Protein AF-A0A480A0X5-F1 (afdb_monomer_lite)

Foldseek 3Di:
DDDDDPPDPDDPDDDPDDPVVVVVLCVVCVVVVHDSVVSVVVVVLLVVQVVVCVVVVHDPDPVSSVVSSVVVVVVVVVVD

Structure (mmCIF, N/CA/C/O backbone):
data_AF-A0A480A0X5-F1
#
_entry.id   AF-A0A480A0X5-F1
#
loop_
_atom_site.group_PDB
_atom_site.id
_atom_site.type_symbol
_atom_site.label_atom_id
_atom_site.label_alt_id
_atom_site.label_comp_id
_atom_site.label_asym_id
_atom_site.label_entity_id
_atom_site.label_seq_id
_atom_site.pdbx_PDB_ins_code
_atom_site.Cartn_x
_atom_site.Cartn_y
_atom_site.Cartn_z
_atom_site.occupancy
_atom_site.B_iso_or_equiv
_atom_site.auth_seq_id
_atom_site.auth_comp_id
_atom_site.auth_asym_id
_atom_site.auth_atom_id
_atom_site.pdbx_PDB_model_num
ATOM 1 N N . MET A 1 1 ? 37.720 6.691 -7.225 1.00 45.75 1 MET A N 1
ATOM 2 C CA . MET A 1 1 ? 36.807 6.669 -6.062 1.00 45.75 1 MET A CA 1
ATOM 3 C C . MET A 1 1 ? 35.558 5.887 -6.447 1.00 45.75 1 MET A C 1
ATOM 5 O O . MET A 1 1 ? 34.726 6.408 -7.178 1.00 45.75 1 MET A O 1
ATOM 9 N N . GLY A 1 2 ? 35.491 4.601 -6.090 1.00 52.97 2 GLY A N 1
ATOM 10 C CA . GLY A 1 2 ? 34.375 3.723 -6.461 1.00 52.97 2 GLY A CA 1
ATOM 11 C C . GLY A 1 2 ? 33.097 4.085 -5.706 1.00 52.97 2 GLY A C 1
ATOM 12 O O . GLY A 1 2 ? 33.152 4.408 -4.522 1.00 52.97 2 GLY A O 1
ATOM 13 N N . ARG A 1 3 ? 31.951 4.047 -6.396 1.00 51.31 3 ARG A N 1
ATOM 14 C CA . ARG A 1 3 ? 30.625 4.287 -5.809 1.00 51.31 3 ARG A CA 1
ATOM 15 C C . ARG A 1 3 ? 30.434 3.346 -4.608 1.00 51.31 3 ARG A C 1
ATOM 17 O O . ARG A 1 3 ? 30.594 2.137 -4.794 1.00 51.31 3 ARG A O 1
ATOM 24 N N . PRO A 1 4 ? 30.099 3.850 -3.407 1.00 57.75 4 PRO A N 1
ATOM 25 C CA . PRO A 1 4 ? 29.902 2.997 -2.243 1.00 57.75 4 PRO A CA 1
ATOM 26 C C . PRO A 1 4 ? 28.823 1.956 -2.556 1.00 57.75 4 PRO A C 1
ATOM 28 O O . PRO A 1 4 ? 27.718 2.299 -2.993 1.00 57.75 4 PRO A O 1
ATOM 31 N N . ARG A 1 5 ? 29.164 0.670 -2.390 1.00 52.62 5 ARG A N 1
ATOM 32 C CA . ARG A 1 5 ? 28.189 -0.420 -2.466 1.00 52.62 5 ARG A CA 1
ATOM 33 C C . ARG A 1 5 ? 27.163 -0.160 -1.370 1.00 52.62 5 ARG A C 1
ATOM 35 O O . ARG A 1 5 ? 27.505 -0.154 -0.193 1.00 52.62 5 ARG A O 1
ATOM 42 N N . ARG A 1 6 ? 25.915 0.105 -1.762 1.00 54.38 6 ARG A N 1
ATOM 43 C CA . ARG A 1 6 ? 24.794 0.160 -0.823 1.00 54.38 6 ARG A CA 1
ATOM 44 C C . ARG A 1 6 ? 24.641 -1.241 -0.228 1.00 54.38 6 ARG A C 1
ATOM 46 O O . ARG A 1 6 ? 24.097 -2.115 -0.894 1.00 54.38 6 ARG A O 1
ATOM 53 N N . ASN A 1 7 ? 25.146 -1.449 0.986 1.00 44.06 7 ASN A N 1
ATOM 54 C CA . ASN A 1 7 ? 24.736 -2.560 1.838 1.00 44.06 7 ASN A CA 1
ATOM 55 C C . ASN A 1 7 ? 23.299 -2.268 2.278 1.00 44.06 7 ASN A C 1
ATOM 57 O O . ASN A 1 7 ? 23.082 -1.601 3.283 1.00 44.06 7 ASN A O 1
ATOM 61 N N . ARG A 1 8 ? 22.312 -2.699 1.496 1.00 51.56 8 ARG A N 1
ATOM 62 C CA . ARG A 1 8 ? 20.986 -2.976 2.048 1.00 51.56 8 ARG A CA 1
ATOM 63 C C . ARG A 1 8 ? 20.848 -4.490 2.083 1.00 51.56 8 ARG A C 1
ATOM 65 O O . ARG A 1 8 ? 21.057 -5.137 1.064 1.00 51.56 8 ARG A O 1
ATOM 72 N N . LEU A 1 9 ? 20.547 -5.009 3.270 1.00 52.19 9 LEU A N 1
ATOM 73 C CA . LEU A 1 9 ? 20.223 -6.412 3.548 1.00 52.19 9 LEU A CA 1
ATOM 74 C C . LEU A 1 9 ? 18.872 -6.840 2.950 1.00 52.19 9 LEU A C 1
ATOM 76 O O . LEU A 1 9 ? 18.477 -7.988 3.102 1.00 52.19 9 LEU A O 1
ATOM 80 N N . THR A 1 10 ? 18.158 -5.935 2.281 1.00 59.44 10 THR A N 1
ATOM 81 C CA . THR A 1 10 ? 16.918 -6.253 1.583 1.00 59.44 10 THR A CA 1
ATOM 82 C C . THR A 1 10 ? 17.234 -6.708 0.163 1.00 59.44 10 THR A C 1
ATOM 84 O O . THR A 1 10 ? 17.765 -5.951 -0.658 1.00 59.44 10 THR A O 1
ATOM 87 N N . ASP A 1 11 ? 16.945 -7.978 -0.116 1.00 57.28 11 ASP A N 1
ATOM 88 C CA . ASP A 1 11 ? 17.119 -8.559 -1.441 1.00 57.28 11 ASP A CA 1
ATOM 89 C C . ASP A 1 11 ? 16.350 -7.750 -2.489 1.00 57.28 11 ASP A C 1
ATOM 91 O O . ASP A 1 11 ? 15.213 -7.320 -2.286 1.00 57.28 11 ASP A O 1
ATOM 95 N N . ARG A 1 12 ? 16.967 -7.552 -3.658 1.00 64.12 12 ARG A N 1
ATOM 96 C CA . ARG A 1 12 ? 16.240 -7.042 -4.823 1.00 64.12 12 ARG A CA 1
ATOM 97 C C . ARG A 1 12 ? 15.261 -8.121 -5.270 1.00 64.12 12 ARG A C 1
ATOM 99 O O . ARG A 1 12 ? 15.658 -9.072 -5.940 1.00 64.12 12 ARG A O 1
ATOM 106 N N . VAL A 1 13 ? 13.992 -7.964 -4.917 1.00 71.38 13 VAL A N 1
ATOM 107 C CA . VAL A 1 13 ? 12.943 -8.898 -5.322 1.00 71.38 13 VAL A CA 1
ATOM 108 C C . VAL A 1 13 ? 12.467 -8.555 -6.731 1.00 71.38 13 VAL A C 1
ATOM 110 O O . VAL A 1 13 ? 12.070 -7.427 -7.015 1.00 71.38 13 VAL A O 1
ATOM 113 N N . ASN A 1 14 ? 12.503 -9.542 -7.626 1.00 79.12 14 ASN A N 1
ATOM 114 C CA . ASN A 1 14 ? 11.857 -9.452 -8.931 1.00 79.12 14 ASN A CA 1
ATOM 115 C C . ASN A 1 14 ? 10.497 -10.153 -8.860 1.00 79.12 14 ASN A C 1
ATOM 117 O O . ASN A 1 14 ? 10.423 -11.383 -8.864 1.00 79.12 14 ASN A O 1
ATOM 121 N N . TYR A 1 15 ? 9.423 -9.373 -8.774 1.00 80.38 15 TYR A N 1
ATOM 122 C CA . TYR A 1 15 ? 8.068 -9.911 -8.717 1.00 80.38 15 TYR A CA 1
ATOM 123 C C . TYR A 1 15 ? 7.669 -10.504 -10.070 1.00 80.38 15 TYR A C 1
ATOM 125 O O . TYR A 1 15 ? 7.772 -9.847 -11.106 1.00 80.38 15 TYR A O 1
ATOM 133 N N . LYS A 1 16 ? 7.164 -11.741 -10.084 1.00 88.19 16 LYS A N 1
ATOM 134 C CA . LYS A 1 16 ? 6.463 -12.270 -11.261 1.00 88.19 16 LYS A CA 1
ATOM 135 C C . LYS A 1 16 ? 5.049 -11.697 -11.273 1.00 88.19 16 LYS A C 1
ATOM 137 O O . LYS A 1 16 ? 4.171 -12.212 -10.594 1.00 88.19 16 LYS A O 1
ATOM 142 N N . LEU A 1 17 ? 4.869 -10.613 -12.018 1.00 88.50 17 LEU A N 1
ATOM 143 C CA . LEU A 1 17 ? 3.570 -9.998 -12.268 1.00 88.50 17 LEU A CA 1
ATOM 144 C C . LEU A 1 17 ? 3.086 -10.372 -13.664 1.00 88.50 17 LEU A C 1
ATOM 146 O O . LEU A 1 17 ? 3.900 -10.508 -14.585 1.00 88.50 17 LEU A O 1
ATOM 150 N N . ASP A 1 18 ? 1.769 -10.505 -13.793 1.00 95.56 18 ASP A N 1
ATOM 151 C CA . ASP A 1 18 ? 1.116 -10.531 -15.095 1.00 95.56 18 ASP A CA 1
ATOM 152 C C . ASP A 1 18 ? 1.494 -9.275 -15.896 1.00 95.56 18 ASP A C 1
ATOM 154 O O . ASP A 1 18 ? 1.754 -8.210 -15.319 1.00 95.56 18 ASP A O 1
ATOM 158 N N . ARG A 1 19 ? 1.574 -9.413 -17.222 1.00 94.94 19 ARG A N 1
ATOM 159 C CA . ARG A 1 19 ? 2.000 -8.329 -18.105 1.00 94.94 19 ARG A CA 1
ATOM 160 C C . ARG A 1 19 ? 1.100 -7.105 -17.952 1.00 94.94 19 ARG A C 1
ATOM 162 O O . ARG A 1 19 ? 1.630 -6.010 -17.781 1.00 94.94 19 ARG A O 1
ATOM 169 N N . ASP A 1 20 ? -0.213 -7.293 -17.957 1.00 96.94 20 ASP A N 1
ATOM 170 C CA . ASP A 1 20 ? -1.167 -6.184 -17.958 1.00 96.94 20 ASP A CA 1
ATOM 171 C C . ASP A 1 20 ? -1.131 -5.451 -16.608 1.00 96.94 20 ASP A C 1
ATOM 173 O O . ASP A 1 20 ? -1.166 -4.222 -16.539 1.00 96.94 20 ASP A O 1
ATOM 177 N N . ILE A 1 21 ? -0.947 -6.198 -15.513 1.00 94.88 21 ILE A N 1
ATOM 178 C CA . ILE A 1 21 ? -0.756 -5.619 -14.176 1.00 94.88 21 ILE A CA 1
ATOM 179 C C . ILE A 1 21 ? 0.552 -4.833 -14.095 1.00 94.88 21 ILE A C 1
ATOM 181 O O . ILE A 1 21 ? 0.578 -3.748 -13.510 1.00 94.88 21 ILE A O 1
ATOM 185 N N . ARG A 1 22 ? 1.641 -5.354 -14.674 1.00 94.25 22 ARG A N 1
ATOM 186 C CA . ARG A 1 22 ? 2.912 -4.626 -14.710 1.00 94.25 22 ARG A CA 1
ATOM 187 C C . ARG A 1 22 ? 2.775 -3.327 -15.499 1.00 94.25 22 ARG A C 1
ATOM 189 O O . ARG A 1 22 ? 3.245 -2.308 -15.013 1.00 94.25 22 ARG A O 1
ATOM 196 N N . GLU A 1 23 ? 2.097 -3.336 -16.645 1.00 95.94 23 GLU A N 1
ATOM 197 C CA . GLU A 1 23 ? 1.858 -2.120 -17.436 1.00 95.94 23 GLU A CA 1
ATOM 198 C C . GLU A 1 23 ? 1.087 -1.061 -16.623 1.00 95.94 23 GLU A C 1
ATOM 200 O O . GLU A 1 23 ? 1.489 0.105 -16.585 1.00 95.94 23 GLU A O 1
ATOM 205 N N . ILE A 1 24 ? 0.047 -1.462 -15.882 1.00 96.25 24 ILE A N 1
ATOM 206 C CA . ILE A 1 24 ? -0.686 -0.558 -14.977 1.00 96.25 24 ILE A CA 1
ATOM 207 C C . ILE A 1 24 ? 0.229 -0.007 -13.873 1.00 96.25 24 ILE A C 1
ATOM 209 O O . ILE A 1 24 ? 0.209 1.195 -13.595 1.00 96.25 24 ILE A O 1
ATOM 213 N N . LEU A 1 25 ? 1.041 -0.864 -13.246 1.00 94.56 25 LEU A N 1
ATOM 214 C CA . LEU A 1 25 ? 1.984 -0.458 -12.204 1.00 94.56 25 LEU A CA 1
ATOM 215 C C . LEU A 1 25 ? 2.987 0.579 -12.728 1.00 94.56 25 LEU A C 1
ATOM 217 O O . LEU A 1 25 ? 3.187 1.603 -12.071 1.00 94.56 25 LEU A O 1
ATOM 221 N N . SER A 1 26 ? 3.581 0.340 -13.901 1.00 93.81 26 SER A N 1
ATOM 222 C CA . SER A 1 26 ? 4.542 1.254 -14.528 1.00 93.81 26 SER A CA 1
ATOM 223 C C . SER A 1 26 ? 3.909 2.622 -14.801 1.00 93.81 26 SER A C 1
ATOM 225 O O . SER A 1 26 ? 4.493 3.642 -14.438 1.00 93.81 26 SER A O 1
ATOM 227 N N . LEU A 1 27 ? 2.686 2.658 -15.346 1.00 96.38 27 LEU A N 1
ATOM 228 C CA . LEU A 1 27 ? 1.960 3.905 -15.622 1.00 96.38 27 LEU A CA 1
ATOM 229 C C . LEU A 1 27 ? 1.647 4.700 -14.347 1.00 96.38 27 LEU A C 1
ATOM 231 O O . LEU A 1 27 ? 1.777 5.926 -14.319 1.00 96.38 27 LEU A O 1
ATOM 235 N N . ILE A 1 28 ? 1.230 4.022 -13.273 1.00 95.44 28 ILE A N 1
ATOM 236 C CA . ILE A 1 28 ? 0.955 4.680 -11.988 1.00 95.44 28 ILE A CA 1
ATOM 237 C C . ILE A 1 28 ? 2.247 5.236 -11.387 1.00 95.44 28 ILE A C 1
ATOM 239 O O . ILE A 1 28 ? 2.255 6.382 -10.930 1.00 95.44 28 ILE A O 1
ATOM 243 N N . ALA A 1 29 ? 3.318 4.440 -11.392 1.00 93.81 29 ALA A N 1
ATOM 244 C CA . ALA A 1 29 ? 4.619 4.845 -10.879 1.00 93.81 29 ALA A CA 1
ATOM 245 C C . ALA A 1 29 ? 5.156 6.069 -11.639 1.00 93.81 29 ALA A C 1
ATOM 247 O O . ALA A 1 29 ? 5.543 7.051 -11.005 1.00 93.81 29 ALA A O 1
ATOM 248 N N . GLU A 1 30 ? 5.080 6.065 -12.973 1.00 95.19 30 GLU A N 1
ATOM 249 C CA . GLU A 1 30 ? 5.475 7.194 -13.821 1.00 95.19 30 GLU A CA 1
ATOM 250 C C . GLU A 1 30 ? 4.658 8.453 -13.505 1.00 95.19 30 GLU A C 1
ATOM 252 O O . GLU A 1 30 ? 5.232 9.504 -13.216 1.00 95.19 30 GLU A O 1
ATOM 257 N N . ARG A 1 31 ? 3.323 8.342 -13.454 1.00 96.00 31 ARG A N 1
ATOM 258 C CA . ARG A 1 31 ? 2.428 9.467 -13.130 1.00 96.00 31 ARG A CA 1
ATOM 259 C C . ARG A 1 31 ? 2.740 10.099 -11.771 1.00 96.00 31 ARG A C 1
ATOM 261 O O . ARG A 1 31 ? 2.526 11.293 -11.588 1.00 96.00 31 ARG A O 1
ATOM 268 N N . GLN A 1 32 ? 3.204 9.303 -10.810 1.00 92.12 32 GLN A N 1
ATOM 269 C CA . GLN A 1 32 ? 3.539 9.762 -9.460 1.00 92.12 32 GLN A CA 1
ATOM 270 C C . GLN A 1 32 ? 5.016 10.152 -9.293 1.00 92.12 32 GLN A C 1
ATOM 272 O O . GLN A 1 32 ? 5.411 10.544 -8.195 1.00 92.12 32 GLN A O 1
ATOM 277 N N . GLY A 1 33 ? 5.838 10.050 -10.345 1.00 93.81 33 GLY A N 1
ATOM 278 C CA . GLY A 1 33 ? 7.274 10.332 -10.277 1.00 93.81 33 GLY A CA 1
ATOM 279 C C . GLY A 1 33 ? 8.044 9.354 -9.380 1.00 93.81 33 GLY A C 1
ATOM 280 O O . GLY A 1 33 ? 9.014 9.742 -8.728 1.00 93.81 33 GLY A O 1
ATOM 281 N N . ARG A 1 34 ? 7.594 8.097 -9.302 1.00 91.06 34 ARG A N 1
ATOM 282 C CA . ARG A 1 34 ? 8.138 7.040 -8.434 1.00 91.06 34 ARG A CA 1
ATOM 283 C C . ARG A 1 34 ? 8.708 5.885 -9.255 1.00 91.06 34 ARG A C 1
ATOM 285 O O . ARG A 1 34 ? 8.447 5.749 -10.445 1.00 91.06 34 ARG A O 1
ATOM 292 N N . THR A 1 35 ? 9.491 5.027 -8.603 1.00 91.88 35 THR A N 1
ATOM 293 C CA . THR A 1 35 ? 9.900 3.741 -9.185 1.00 91.88 35 THR A CA 1
ATOM 294 C C . THR A 1 35 ? 8.809 2.692 -8.969 1.00 91.88 35 THR A C 1
ATOM 296 O O . THR A 1 35 ? 8.044 2.788 -8.010 1.00 91.88 35 THR A O 1
ATOM 299 N N . GLU A 1 36 ? 8.767 1.653 -9.808 1.00 89.88 36 GLU A N 1
ATOM 300 C CA . GLU A 1 36 ? 7.839 0.524 -9.618 1.00 89.88 36 GLU A CA 1
ATOM 301 C C . GLU A 1 36 ? 7.978 -0.107 -8.229 1.00 89.88 36 GLU A C 1
ATOM 303 O O . GLU A 1 36 ? 6.978 -0.369 -7.574 1.00 89.88 36 GLU A O 1
ATOM 308 N N . GLY A 1 37 ? 9.213 -0.292 -7.747 1.00 89.44 37 GLY A N 1
ATOM 309 C CA . GLY A 1 37 ? 9.468 -0.833 -6.410 1.00 89.44 37 GLY A CA 1
ATOM 310 C C . GLY A 1 37 ? 8.859 0.028 -5.301 1.00 89.44 37 GLY A C 1
ATOM 311 O O . GLY A 1 37 ? 8.128 -0.491 -4.466 1.00 89.44 37 GLY A O 1
ATOM 312 N N . ALA A 1 38 ? 9.071 1.348 -5.345 1.00 89.69 38 ALA A N 1
ATOM 313 C CA . ALA A 1 38 ? 8.473 2.266 -4.373 1.00 89.69 38 ALA A CA 1
ATOM 314 C C . ALA A 1 38 ? 6.937 2.267 -4.451 1.00 89.69 38 ALA A C 1
ATOM 316 O O . ALA A 1 38 ? 6.254 2.405 -3.438 1.00 89.69 38 ALA A O 1
ATOM 317 N N . GLN A 1 39 ? 6.380 2.092 -5.652 1.00 93.00 39 GLN A N 1
ATOM 318 C CA . GLN A 1 39 ? 4.937 1.992 -5.829 1.00 93.00 39 GLN A CA 1
ATOM 319 C C . GLN A 1 39 ? 4.375 0.680 -5.265 1.00 93.00 39 GLN A C 1
ATOM 321 O O . GLN A 1 39 ? 3.309 0.693 -4.651 1.00 93.00 39 GLN A O 1
ATOM 326 N N . VAL A 1 40 ? 5.093 -0.434 -5.417 1.00 92.00 40 VAL A N 1
ATOM 327 C CA . VAL A 1 40 ? 4.734 -1.719 -4.800 1.00 92.00 40 VAL A CA 1
ATOM 328 C C . VAL A 1 40 ? 4.778 -1.622 -3.277 1.00 92.00 40 VAL A C 1
ATOM 330 O O . VAL A 1 40 ? 3.813 -2.014 -2.627 1.00 92.00 40 VAL A O 1
ATOM 333 N N . GLU A 1 41 ? 5.842 -1.051 -2.705 1.00 90.69 41 GLU A N 1
ATOM 334 C CA . GLU A 1 41 ? 5.954 -0.817 -1.257 1.00 90.69 41 GLU A CA 1
ATOM 335 C C . GLU A 1 41 ? 4.760 0.001 -0.734 1.00 90.69 41 GLU A C 1
ATOM 337 O O . GLU A 1 41 ? 4.101 -0.399 0.226 1.00 90.69 41 GLU A O 1
ATOM 342 N N . GLN A 1 42 ? 4.398 1.087 -1.428 1.00 91.81 42 GLN A N 1
ATOM 343 C CA . GLN A 1 42 ? 3.225 1.893 -1.083 1.00 91.81 42 GLN A CA 1
ATOM 344 C C . GLN A 1 42 ? 1.918 1.089 -1.139 1.00 91.81 42 GLN A C 1
ATOM 346 O O . GLN A 1 42 ? 1.064 1.254 -0.268 1.00 91.81 42 GLN A O 1
ATOM 351 N N . MET A 1 43 ? 1.729 0.250 -2.163 1.00 93.31 43 MET A N 1
ATOM 352 C CA . MET A 1 43 ? 0.522 -0.571 -2.308 1.00 93.31 43 MET A CA 1
ATOM 353 C C . MET A 1 43 ? 0.399 -1.616 -1.196 1.00 93.31 43 MET A C 1
ATOM 355 O O . MET A 1 43 ? -0.706 -1.842 -0.707 1.00 93.31 43 MET A O 1
ATOM 359 N N . ILE A 1 44 ? 1.515 -2.215 -0.771 1.00 93.88 44 ILE A N 1
ATOM 360 C CA . ILE A 1 44 ? 1.547 -3.165 0.349 1.00 93.88 44 ILE A CA 1
ATOM 361 C C . ILE A 1 44 ? 1.118 -2.467 1.644 1.00 93.88 44 ILE A C 1
ATOM 363 O O . ILE A 1 44 ? 0.215 -2.953 2.322 1.00 93.88 44 ILE A O 1
ATOM 367 N N . LEU A 1 45 ? 1.702 -1.304 1.951 1.00 95.12 45 LEU A N 1
ATOM 368 C CA . LEU A 1 45 ? 1.343 -0.528 3.144 1.00 95.12 45 LEU A CA 1
ATOM 369 C C . LEU A 1 45 ? -0.123 -0.092 3.122 1.00 95.12 45 LEU A C 1
ATOM 371 O O . LEU A 1 45 ? -0.815 -0.180 4.133 1.00 95.12 45 LEU A O 1
ATOM 375 N N . PHE A 1 46 ? -0.612 0.348 1.962 1.00 96.19 46 PHE A N 1
ATOM 376 C CA . PHE A 1 46 ? -2.005 0.748 1.791 1.00 96.19 46 PHE A CA 1
ATOM 377 C C . PHE A 1 46 ? -2.967 -0.422 2.034 1.00 96.19 46 PHE A C 1
ATOM 379 O O . PHE A 1 46 ? -3.979 -0.259 2.716 1.00 96.19 46 PHE A O 1
ATOM 386 N N . TYR A 1 47 ? -2.650 -1.608 1.505 1.00 96.50 47 TYR A N 1
ATOM 387 C CA . TYR A 1 47 ? -3.455 -2.807 1.720 1.00 96.50 47 TYR A CA 1
ATOM 388 C C . TYR A 1 47 ? -3.474 -3.220 3.196 1.00 96.50 47 TYR A C 1
ATOM 390 O O . TYR A 1 47 ? -4.549 -3.452 3.746 1.00 96.50 47 TYR A O 1
ATOM 398 N N . GLU A 1 48 ? -2.311 -3.251 3.848 1.00 97.06 48 GLU A N 1
ATOM 399 C CA . GLU A 1 48 ? -2.197 -3.576 5.274 1.00 97.06 48 GLU A CA 1
ATOM 400 C C . GLU A 1 48 ? -2.983 -2.585 6.143 1.00 97.06 48 GLU A C 1
ATOM 402 O O . GLU A 1 48 ? -3.729 -2.992 7.032 1.00 97.06 48 GLU A O 1
ATOM 407 N N . ALA A 1 49 ? -2.902 -1.286 5.841 1.00 97.19 49 ALA A N 1
ATOM 408 C CA . ALA A 1 49 ? -3.687 -0.260 6.520 1.00 97.19 49 ALA A CA 1
ATOM 409 C C . ALA A 1 49 ? -5.197 -0.518 6.404 1.00 97.19 49 ALA A C 1
ATOM 411 O O . ALA A 1 49 ? -5.905 -0.486 7.410 1.00 97.19 49 ALA A O 1
ATOM 412 N N . CYS A 1 50 ? -5.687 -0.834 5.201 1.00 97.38 50 CYS A N 1
ATOM 413 C CA . CYS A 1 50 ? -7.095 -1.177 4.992 1.00 97.38 50 CYS A CA 1
ATOM 414 C C . CYS A 1 50 ? -7.509 -2.418 5.796 1.00 97.38 50 CYS A C 1
ATOM 416 O O . CYS A 1 50 ? -8.585 -2.426 6.389 1.00 97.38 50 C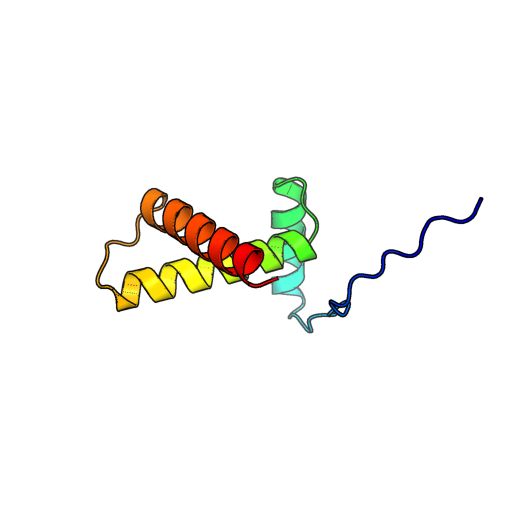YS A O 1
ATOM 418 N N . GLN A 1 51 ? -6.664 -3.453 5.835 1.00 97.62 51 GLN A N 1
ATOM 419 C CA . GLN A 1 51 ? -6.941 -4.681 6.586 1.00 97.62 51 GLN A CA 1
ATOM 420 C C . GLN A 1 51 ? -7.013 -4.425 8.093 1.00 97.62 51 GLN A C 1
ATOM 422 O O . GLN A 1 51 ? -7.953 -4.883 8.740 1.00 97.62 51 GLN A O 1
ATOM 427 N N . ARG A 1 52 ? -6.068 -3.660 8.654 1.00 97.38 52 ARG A N 1
ATOM 428 C CA . ARG A 1 52 ? -6.078 -3.312 10.083 1.00 97.38 52 ARG A CA 1
ATOM 429 C C . ARG A 1 52 ? -7.317 -2.505 10.455 1.00 97.38 52 ARG A C 1
ATOM 431 O O . ARG A 1 52 ? -8.020 -2.905 11.373 1.00 97.38 52 ARG A O 1
ATOM 438 N N . LEU A 1 53 ? -7.640 -1.461 9.687 1.00 97.38 53 LEU A N 1
ATOM 439 C CA . LEU A 1 53 ? -8.847 -0.654 9.909 1.00 97.38 53 LEU A CA 1
ATOM 440 C C . LEU A 1 53 ? -10.121 -1.509 9.845 1.00 97.38 53 LEU A C 1
ATOM 442 O O . LEU A 1 53 ? -10.984 -1.406 10.713 1.00 97.38 53 LEU A O 1
ATOM 446 N N . ASN A 1 54 ? -10.218 -2.402 8.855 1.00 96.38 54 ASN A N 1
ATOM 447 C CA . ASN A 1 54 ? -11.359 -3.304 8.718 1.00 96.38 54 ASN A CA 1
ATOM 448 C C . ASN A 1 54 ? -11.493 -4.260 9.918 1.00 96.38 54 ASN A C 1
ATOM 450 O O . ASN A 1 54 ? -12.599 -4.497 10.397 1.00 96.38 54 ASN A O 1
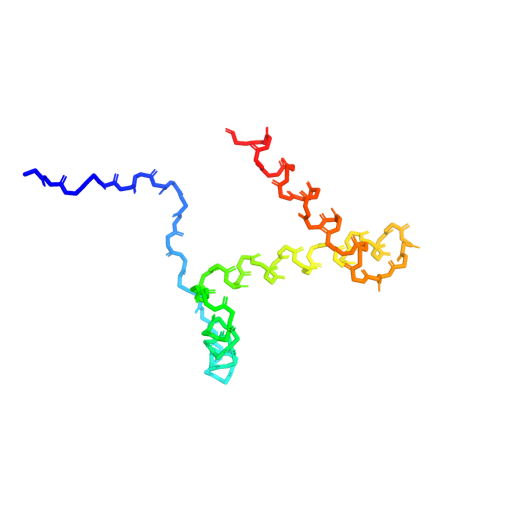ATOM 454 N N . ASN A 1 55 ? -10.375 -4.783 10.427 1.00 96.75 55 ASN A N 1
ATOM 455 C CA . ASN A 1 55 ? -10.358 -5.666 11.597 1.00 96.75 55 ASN A CA 1
ATOM 456 C C . ASN A 1 55 ? -10.668 -4.924 12.907 1.00 96.75 55 ASN A C 1
ATOM 458 O O . ASN A 1 55 ? -11.272 -5.501 13.808 1.00 96.75 55 ASN A O 1
ATOM 462 N N . GLU A 1 56 ? -10.278 -3.654 13.007 1.00 96.00 56 GLU A N 1
ATOM 463 C CA . GLU A 1 56 ? -10.601 -2.759 14.125 1.00 96.00 56 GLU A CA 1
ATOM 464 C C . GLU A 1 56 ? -12.073 -2.292 14.089 1.00 96.00 56 GLU A C 1
ATOM 466 O O . GLU A 1 56 ? -12.571 -1.730 15.064 1.00 96.00 56 GLU A O 1
ATOM 471 N N . GLY A 1 57 ? -12.796 -2.551 12.989 1.00 94.38 57 GLY A N 1
ATOM 472 C CA . GLY A 1 57 ? -14.163 -2.070 12.778 1.00 94.38 57 GLY A CA 1
ATOM 473 C C . GLY A 1 57 ? -14.232 -0.564 12.510 1.00 94.38 57 GLY A C 1
ATOM 474 O O . GLY A 1 57 ? -15.283 0.052 12.696 1.00 94.38 57 GLY A O 1
ATOM 475 N N . GLU A 1 58 ? -13.116 0.037 12.096 1.00 91.75 58 GLU A N 1
ATOM 476 C CA . GLU A 1 58 ? -13.019 1.456 11.787 1.00 91.75 58 GLU A CA 1
ATOM 477 C C . GLU A 1 58 ? -13.502 1.764 10.364 1.00 91.75 58 GLU A C 1
ATOM 479 O O . GLU A 1 58 ? -13.462 0.937 9.449 1.00 91.75 58 GLU A O 1
ATOM 484 N N . SER A 1 59 ? -13.963 2.999 10.159 1.00 92.56 59 SER A N 1
ATOM 485 C CA . SER A 1 59 ? -14.376 3.462 8.835 1.00 92.56 59 SER A CA 1
ATOM 486 C C . SER A 1 59 ? -13.167 3.625 7.917 1.00 92.56 59 SER A C 1
ATOM 488 O O . SER A 1 59 ? -12.215 4.340 8.236 1.00 92.56 59 SER A O 1
ATOM 490 N N . ILE A 1 60 ? -13.234 3.018 6.733 1.00 94.19 60 ILE A N 1
ATOM 491 C CA . ILE A 1 60 ? -12.177 3.096 5.724 1.00 94.19 60 ILE A CA 1
ATOM 492 C C . ILE A 1 60 ? -12.326 4.410 4.945 1.00 94.19 60 ILE A C 1
ATOM 494 O O . ILE A 1 60 ? -12.919 4.470 3.868 1.00 94.19 60 ILE A O 1
ATOM 498 N N . THR A 1 61 ? -11.802 5.488 5.526 1.00 96.12 61 THR A N 1
ATOM 499 C CA . THR A 1 61 ? -11.672 6.801 4.879 1.00 96.12 61 THR A CA 1
ATOM 500 C C . THR A 1 61 ? -10.236 7.035 4.420 1.00 96.12 61 THR A C 1
ATOM 502 O O . THR A 1 61 ? -9.302 6.422 4.936 1.00 96.12 61 THR A O 1
ATOM 505 N N . MET A 1 62 ? -10.030 7.943 3.461 1.00 94.12 62 MET A N 1
ATOM 506 C CA . MET A 1 62 ? -8.680 8.243 2.967 1.00 94.12 62 MET A CA 1
ATOM 507 C C . MET A 1 62 ? -7.766 8.785 4.076 1.00 94.12 62 MET A C 1
ATOM 509 O O . MET A 1 62 ? -6.593 8.424 4.135 1.00 94.12 62 MET A O 1
ATOM 513 N N . ASP A 1 63 ? -8.308 9.600 4.982 1.00 96.38 63 ASP A N 1
ATOM 514 C CA . ASP A 1 63 ? -7.557 10.146 6.115 1.00 96.38 63 ASP A CA 1
ATOM 515 C C . ASP A 1 63 ? -7.171 9.053 7.115 1.00 96.38 63 ASP A C 1
ATOM 517 O O . ASP A 1 63 ? -6.019 9.001 7.546 1.00 96.38 63 ASP A O 1
ATOM 521 N N . ALA A 1 64 ? -8.094 8.133 7.424 1.00 96.00 64 ALA A N 1
ATOM 522 C CA . ALA A 1 64 ? -7.816 6.991 8.292 1.00 96.00 64 ALA A CA 1
ATOM 523 C C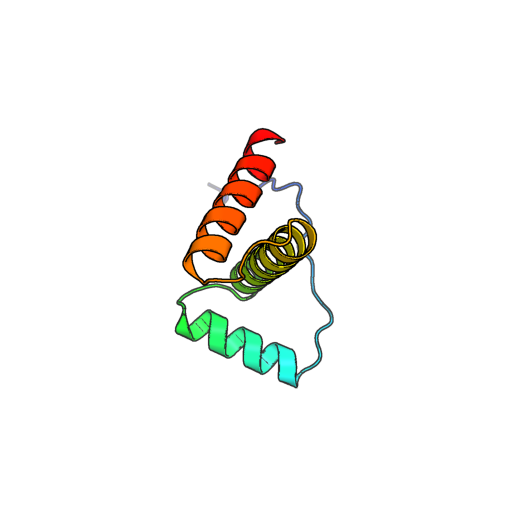 . ALA A 1 64 ? -6.749 6.071 7.685 1.00 96.00 64 ALA A C 1
ATOM 525 O O . ALA A 1 64 ? -5.815 5.666 8.377 1.00 96.00 64 ALA A O 1
ATOM 526 N N . ILE A 1 65 ? -6.832 5.796 6.378 1.00 96.94 65 ILE A N 1
ATOM 527 C CA . ILE A 1 65 ? -5.818 5.001 5.680 1.00 96.94 65 ILE A CA 1
ATOM 528 C C . ILE A 1 65 ? -4.458 5.697 5.738 1.00 96.94 65 ILE A C 1
ATOM 530 O O . ILE A 1 65 ? -3.475 5.061 6.099 1.00 96.94 65 ILE A O 1
ATOM 534 N N . ASN A 1 66 ? -4.383 6.994 5.426 1.00 95.44 66 ASN A N 1
ATOM 535 C CA . ASN A 1 66 ? -3.121 7.737 5.470 1.00 95.44 66 ASN A CA 1
ATOM 536 C C . ASN A 1 66 ? -2.509 7.741 6.879 1.00 95.44 66 ASN A C 1
ATOM 538 O O . ASN A 1 66 ? -1.309 7.513 7.026 1.00 95.44 66 ASN A O 1
ATOM 542 N N . ALA A 1 67 ? -3.327 7.952 7.914 1.00 96.38 67 ALA A N 1
ATOM 543 C CA . ALA A 1 67 ? -2.883 7.884 9.303 1.00 96.38 67 ALA A CA 1
ATOM 544 C C . ALA A 1 67 ? -2.350 6.486 9.658 1.00 96.38 67 ALA A C 1
ATOM 546 O O . ALA A 1 67 ? -1.262 6.369 10.221 1.00 96.38 67 ALA A O 1
ATOM 547 N N . LYS A 1 68 ? -3.066 5.425 9.267 1.00 97.06 68 LYS A N 1
ATOM 548 C CA . LYS A 1 68 ? -2.667 4.038 9.532 1.00 97.06 68 LYS A CA 1
ATOM 549 C C . LYS A 1 68 ? -1.417 3.626 8.746 1.00 97.06 68 LYS A C 1
ATOM 551 O O . LYS A 1 68 ? -0.568 2.937 9.295 1.00 97.06 68 LYS A O 1
ATOM 556 N N . VAL A 1 69 ? -1.257 4.079 7.500 1.00 96.75 69 VAL A N 1
ATOM 557 C CA 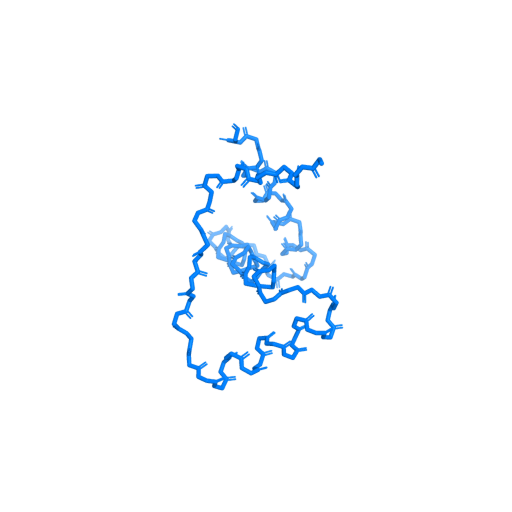. VAL A 1 69 ? -0.029 3.873 6.710 1.00 96.75 69 VAL A CA 1
ATOM 558 C C . VAL A 1 69 ? 1.177 4.486 7.419 1.00 96.75 69 VAL A C 1
ATOM 560 O O . VAL A 1 69 ? 2.196 3.813 7.551 1.00 96.75 69 VAL A O 1
ATOM 563 N N . ASN A 1 70 ? 1.061 5.726 7.905 1.00 95.44 70 ASN A N 1
ATOM 564 C CA . ASN A 1 70 ? 2.142 6.378 8.648 1.00 95.44 70 ASN A CA 1
ATOM 565 C C . ASN A 1 70 ? 2.454 5.633 9.951 1.00 95.44 70 ASN A C 1
ATOM 567 O O . ASN A 1 70 ? 3.617 5.386 10.240 1.00 95.44 70 ASN A O 1
ATOM 571 N N . GLN A 1 71 ? 1.424 5.192 10.681 1.00 96.38 71 GLN A N 1
ATOM 572 C CA . GLN A 1 71 ? 1.604 4.373 11.879 1.00 96.38 71 GLN A CA 1
ATOM 573 C C . GLN A 1 71 ? 2.386 3.082 11.575 1.00 96.38 71 GLN A C 1
ATOM 575 O O . GLN A 1 71 ? 3.361 2.786 12.256 1.00 96.38 71 GLN A O 1
ATOM 580 N N . ILE A 1 72 ? 1.994 2.330 10.537 1.00 95.56 72 ILE A N 1
ATOM 581 C CA . ILE A 1 72 ? 2.691 1.098 10.126 1.00 95.56 72 ILE A CA 1
ATOM 582 C C . ILE A 1 72 ? 4.141 1.402 9.735 1.00 95.56 72 ILE A C 1
ATOM 584 O O . ILE A 1 72 ? 5.049 0.642 10.063 1.00 95.56 72 ILE A O 1
ATOM 588 N N . TRP A 1 73 ? 4.373 2.505 9.027 1.00 92.38 73 TRP A N 1
ATOM 589 C CA . TRP A 1 73 ? 5.713 2.919 8.626 1.00 92.38 73 TRP A CA 1
ATOM 590 C C . TRP A 1 73 ? 6.609 3.226 9.832 1.00 92.38 73 TRP A C 1
ATOM 592 O O . TRP A 1 73 ? 7.740 2.744 9.895 1.00 92.38 73 TRP A O 1
ATOM 602 N N . ASP A 1 74 ? 6.088 3.9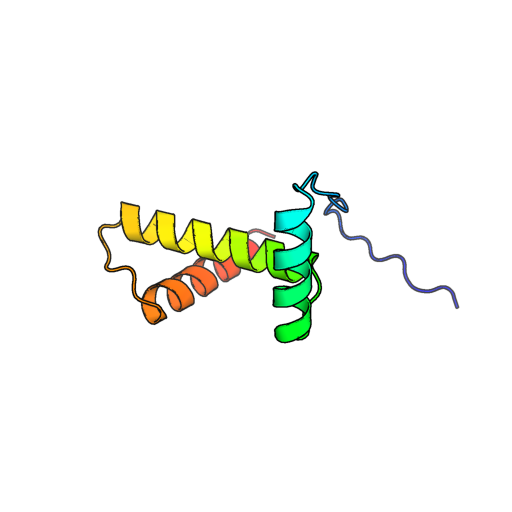63 10.812 1.00 93.38 74 ASP A N 1
ATOM 603 C CA . ASP A 1 74 ? 6.803 4.279 12.048 1.00 93.38 74 ASP A CA 1
ATOM 604 C C . ASP A 1 74 ? 7.085 3.012 12.874 1.00 93.38 74 ASP A C 1
ATOM 606 O O . ASP A 1 74 ? 8.187 2.853 13.400 1.00 93.38 74 ASP A O 1
ATOM 610 N N . GLU A 1 75 ? 6.135 2.068 12.931 1.00 93.50 75 GLU A N 1
ATOM 611 C CA . GLU A 1 75 ? 6.325 0.748 13.551 1.00 93.50 75 GLU A CA 1
ATOM 612 C C . GLU A 1 75 ? 7.458 -0.043 12.879 1.00 93.50 75 GLU A C 1
ATOM 614 O O . GLU A 1 75 ? 8.243 -0.696 13.565 1.00 93.50 75 GLU A O 1
ATOM 619 N N . LEU A 1 76 ? 7.568 0.001 11.548 1.00 87.69 76 LEU A N 1
ATOM 620 C CA . LEU A 1 76 ? 8.638 -0.685 10.818 1.00 87.69 76 LEU A CA 1
ATOM 621 C C . LEU A 1 76 ? 10.009 -0.059 11.097 1.00 87.69 76 LEU A C 1
ATOM 623 O O . LEU A 1 76 ? 10.958 -0.797 11.342 1.00 87.69 76 LEU A O 1
ATOM 627 N N . ILE A 1 77 ? 10.106 1.275 11.113 1.00 87.75 77 ILE A N 1
ATOM 628 C CA . ILE A 1 77 ? 11.364 1.985 11.405 1.00 87.75 77 ILE A CA 1
ATOM 629 C C . ILE A 1 77 ? 11.807 1.769 12.853 1.00 87.75 77 ILE A C 1
ATOM 631 O O . ILE A 1 77 ? 12.996 1.615 13.109 1.00 87.75 77 ILE A O 1
ATOM 635 N N . ALA A 1 78 ? 10.878 1.765 13.811 1.00 83.44 78 ALA A N 1
ATOM 636 C CA . ALA A 1 78 ? 11.208 1.580 15.223 1.00 83.44 78 ALA A CA 1
ATOM 637 C C . ALA A 1 78 ? 11.734 0.169 15.553 1.00 83.44 78 ALA A C 1
ATOM 639 O O . ALA A 1 78 ? 12.341 -0.019 16.606 1.00 83.44 78 ALA A O 1
ATOM 640 N N . ASN 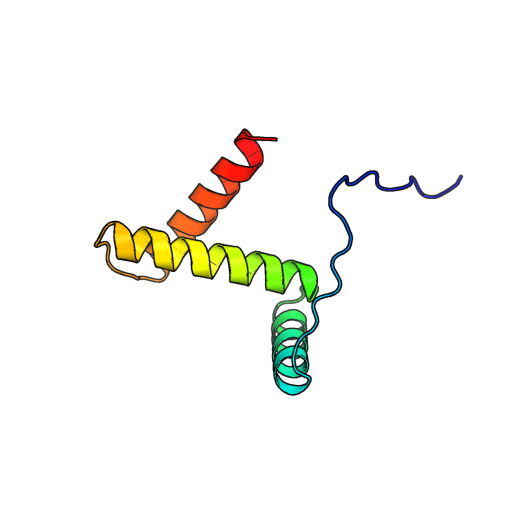A 1 79 ? 11.479 -0.809 14.678 1.00 70.44 79 ASN A N 1
ATOM 641 C CA . ASN A 1 79 ? 11.891 -2.204 14.835 1.00 70.44 79 ASN A CA 1
ATOM 642 C C . ASN A 1 79 ? 13.176 -2.567 14.050 1.00 70.44 79 ASN A C 1
ATOM 644 O O . ASN A 1 79 ? 13.587 -3.729 14.102 1.00 70.44 79 ASN A O 1
ATOM 648 N N . GLU A 1 80 ? 13.794 -1.615 13.334 1.00 57.53 80 GLU A N 1
ATOM 649 C CA . GLU A 1 80 ? 15.135 -1.741 12.718 1.00 57.53 80 GLU A CA 1
ATOM 650 C C . GLU A 1 80 ? 16.259 -1.299 13.671 1.00 57.53 80 GLU A C 1
ATOM 652 O O . GLU A 1 80 ? 17.322 -1.968 13.659 1.00 57.53 80 GLU A O 1
#

pLDDT: mean 86.63, std 15.37, range [44.06, 97.62]

Radius of gyration: 15.75 Å; chains: 1; bounding box: 51×23×33 Å

Organism: NCBI:txid531300

Sequence (80 aa):
MGRPRRNRLTDRVNYKLDRDIREILSLIAERQGRTEGAQVEQMILFYEACQRLNNEGESITMDAINAKVNQIWDELIANE

Secondary structure (DSSP, 8-state):
-PPP-----S--------HHHHHHHHHHHHHTT--HHHHHHHHHHHHHHHHHHHHHT----HHHHHHHHHHHHHHHHHT-